Protein AF-A0A1J8P4E6-F1 (afdb_monomer_lite)

Organism: NCBI:txid2360

pLDDT: mean 88.8, std 14.01, range [29.48, 97.31]

Radius of gyration: 14.77 Å; chains: 1; bounding box: 34×34×37 Å

Secondary structure (DSSP, 8-state):
---EE-S--SSSSTTHHHHHHHHHHTT-EE---HHHHHHHHHHHHHTSSS---PPP-HHHHHHHHH--HHHHHHHHH--SEEEETTEEEESS---TT--GGG--TT----

Sequence (110 aa):
DIEVCVGDVITRGKDSIKTLRYLQSNNIKSVLGNHEDKIVRYLQHQESVKENPIVLDEDEQDIVVNLNAEDVSYLKNMPLFMRFEKITILHGGLQNRQNLNKISKKSRAQ

Structure (mmCIF, N/CA/C/O backbone):
data_AF-A0A1J8P4E6-F1
#
_entry.id   AF-A0A1J8P4E6-F1
#
loop_
_atom_site.group_PDB
_atom_site.id
_atom_site.type_symbol
_atom_site.label_atom_id
_atom_site.label_alt_id
_atom_site.label_comp_id
_atom_site.label_asym_id
_atom_site.label_entity_id
_atom_site.label_seq_id
_atom_site.pdbx_PDB_ins_code
_atom_site.Cartn_x
_atom_site.Cartn_y
_atom_site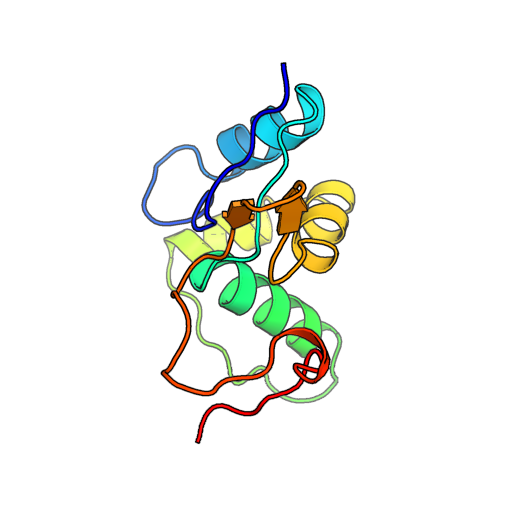.Cartn_z
_atom_site.occupancy
_atom_site.B_iso_or_equiv
_atom_site.auth_seq_id
_atom_site.auth_comp_id
_atom_site.aut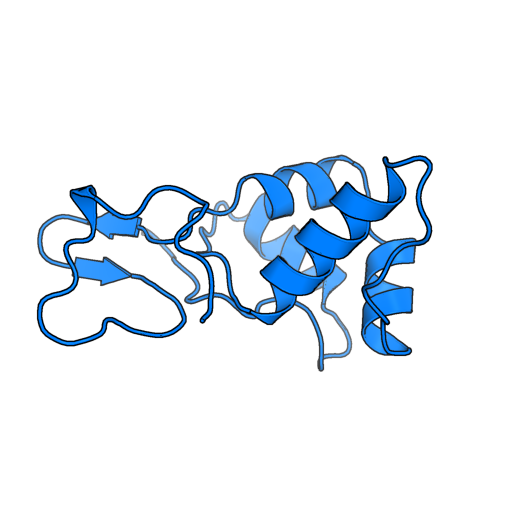h_asym_id
_atom_site.auth_atom_id
_atom_site.pdbx_PDB_model_num
ATOM 1 N N . ASP A 1 1 ? -6.243 10.672 18.355 1.00 88.50 1 ASP A N 1
ATOM 2 C CA . ASP A 1 1 ? -6.985 9.567 17.716 1.00 88.50 1 ASP A CA 1
ATOM 3 C C . ASP A 1 1 ? -6.042 8.596 17.024 1.00 88.50 1 ASP A C 1
ATOM 5 O O . ASP A 1 1 ? -4.840 8.844 17.003 1.00 88.50 1 ASP A O 1
ATOM 9 N N . ILE A 1 2 ? -6.555 7.460 16.544 1.00 91.81 2 ILE A N 1
ATOM 10 C CA . ILE A 1 2 ? -5.805 6.515 15.706 1.00 91.81 2 ILE A CA 1
ATOM 11 C C . ILE A 1 2 ? -6.468 6.516 14.336 1.00 91.81 2 ILE A C 1
ATOM 13 O O . ILE A 1 2 ? -7.638 6.158 14.221 1.00 91.81 2 ILE A O 1
ATOM 17 N N . GLU A 1 3 ? -5.705 6.872 13.311 1.00 96.19 3 GLU A N 1
ATOM 18 C CA . GLU A 1 3 ? -6.165 6.884 11.927 1.00 96.19 3 GLU A CA 1
ATOM 19 C C . GLU A 1 3 ? -5.501 5.753 11.146 1.00 96.19 3 GLU A C 1
ATOM 21 O O . GLU A 1 3 ? -4.289 5.522 11.252 1.00 96.19 3 GLU A O 1
ATOM 26 N N . VAL A 1 4 ? -6.318 5.011 10.394 1.00 96.06 4 VAL A N 1
ATOM 27 C CA . VAL A 1 4 ? -5.862 3.860 9.616 1.00 96.06 4 VAL A CA 1
ATOM 28 C C . VAL A 1 4 ? -6.534 3.843 8.245 1.00 96.06 4 VAL A C 1
ATOM 30 O O . VAL A 1 4 ? -7.757 3.750 8.153 1.00 96.06 4 VAL A O 1
ATOM 33 N N . CYS A 1 5 ? -5.731 3.877 7.185 1.00 96.75 5 CYS A N 1
ATOM 34 C CA . CYS A 1 5 ? -6.151 3.655 5.808 1.00 96.75 5 CYS A CA 1
ATOM 35 C C . CYS A 1 5 ? -6.248 2.154 5.493 1.00 96.75 5 CYS A C 1
ATOM 37 O O . CYS A 1 5 ? -5.492 1.328 6.014 1.00 96.75 5 CYS A O 1
ATOM 39 N N . VAL A 1 6 ? -7.173 1.802 4.600 1.00 96.19 6 VAL A N 1
ATOM 40 C CA . VAL A 1 6 ? -7.465 0.417 4.188 1.00 96.19 6 VAL A CA 1
ATOM 41 C C . VAL A 1 6 ? -6.620 -0.061 2.990 1.00 96.19 6 VAL A C 1
ATOM 43 O O . VAL A 1 6 ? -6.957 -1.069 2.374 1.00 96.19 6 VAL A O 1
ATOM 46 N N . GLY A 1 7 ? -5.513 0.622 2.681 1.00 95.12 7 GLY A N 1
ATOM 47 C CA . GLY A 1 7 ? -4.687 0.391 1.485 1.00 95.12 7 GLY A CA 1
ATOM 48 C C . GLY A 1 7 ? -5.121 1.235 0.285 1.00 95.12 7 GLY A C 1
ATOM 49 O O . GLY A 1 7 ? -6.072 2.009 0.400 1.00 95.12 7 GLY A O 1
ATOM 50 N N . ASP A 1 8 ? -4.412 1.087 -0.834 1.00 95.75 8 ASP A N 1
ATOM 51 C CA . ASP A 1 8 ? -4.606 1.833 -2.087 1.00 95.75 8 ASP A CA 1
ATOM 52 C C . ASP A 1 8 ? -4.565 3.357 -1.896 1.00 95.75 8 ASP A C 1
ATOM 54 O O . ASP A 1 8 ? -5.456 4.109 -2.293 1.00 95.75 8 ASP A O 1
ATOM 58 N N . VAL A 1 9 ? -3.505 3.812 -1.235 1.00 94.75 9 VAL A N 1
ATOM 59 C CA . VAL A 1 9 ? -3.208 5.225 -0.969 1.00 94.75 9 VAL A CA 1
ATOM 60 C C . VAL A 1 9 ? -2.346 5.856 -2.066 1.00 94.75 9 VAL A C 1
ATOM 62 O O . VAL A 1 9 ? -2.221 7.081 -2.117 1.00 94.75 9 VAL A O 1
ATOM 65 N N . ILE A 1 10 ? -1.758 5.034 -2.939 1.00 93.69 10 ILE A N 1
ATOM 66 C CA . ILE A 1 10 ? -1.038 5.457 -4.147 1.00 93.69 10 ILE A CA 1
ATOM 67 C C . ILE A 1 10 ? -1.686 4.874 -5.406 1.00 93.69 10 ILE A C 1
ATOM 69 O O . ILE A 1 10 ? -2.420 3.891 -5.335 1.00 93.69 10 ILE A O 1
ATOM 73 N N . THR A 1 11 ? -1.330 5.448 -6.559 1.00 89.31 11 THR A N 1
ATOM 74 C CA . THR A 1 11 ? -1.855 5.189 -7.915 1.00 89.31 11 THR A CA 1
ATOM 75 C C . THR A 1 11 ? -3.225 5.810 -8.209 1.00 89.31 11 THR A C 1
ATOM 77 O O . THR A 1 11 ? -3.995 6.134 -7.305 1.00 89.31 11 THR A O 1
ATOM 80 N N . ARG A 1 12 ? -3.531 6.002 -9.502 1.00 82.44 12 ARG A N 1
ATOM 81 C CA . ARG A 1 12 ? -4.800 6.513 -10.076 1.00 82.44 12 ARG A CA 1
ATOM 82 C C . ARG A 1 12 ? -5.173 7.958 -9.723 1.00 82.44 12 ARG A C 1
ATOM 84 O O . ARG A 1 12 ? -6.185 8.464 -10.213 1.00 82.44 12 ARG A O 1
ATOM 91 N N . GLY A 1 13 ? -4.380 8.631 -8.896 1.00 82.88 13 GLY A N 1
ATOM 92 C CA . GLY A 1 13 ? -4.593 10.004 -8.449 1.00 82.88 13 GLY A CA 1
ATOM 93 C C . GLY A 1 13 ? -3.369 10.884 -8.693 1.00 82.88 13 GLY A C 1
ATOM 94 O O . GLY A 1 13 ? -2.234 10.428 -8.628 1.00 82.88 13 GLY A O 1
ATOM 95 N N . LYS A 1 14 ? -3.605 12.183 -8.910 1.00 86.69 14 LYS A N 1
ATOM 96 C CA . LYS A 1 14 ? -2.568 13.168 -9.280 1.00 86.69 14 LYS A CA 1
ATOM 97 C C . LYS A 1 14 ? -1.462 13.374 -8.239 1.00 86.69 14 LYS A C 1
ATOM 99 O O . LYS A 1 14 ? -0.411 13.901 -8.574 1.00 86.69 14 LYS A O 1
ATOM 104 N N . ASP A 1 15 ? -1.711 13.026 -6.979 1.00 93.81 15 ASP A N 1
ATOM 105 C CA . ASP A 1 15 ? -0.868 13.416 -5.846 1.00 93.81 15 ASP A CA 1
ATOM 106 C C . ASP A 1 15 ? -0.439 12.213 -4.985 1.00 93.81 15 ASP A C 1
ATOM 108 O O . ASP A 1 15 ? -0.218 12.357 -3.785 1.00 93.81 15 ASP A O 1
ATOM 112 N N . SER A 1 16 ? -0.276 11.028 -5.589 1.00 95.12 16 SER A N 1
ATOM 113 C CA . SER A 1 16 ? 0.090 9.774 -4.900 1.00 95.12 16 SER A CA 1
ATOM 114 C C . SER A 1 16 ? 1.267 9.925 -3.922 1.00 95.12 16 SER A C 1
ATOM 116 O O . SER A 1 16 ? 1.174 9.533 -2.759 1.00 95.12 16 SER A O 1
ATOM 118 N N . ILE A 1 17 ? 2.360 10.566 -4.350 1.00 96.19 17 ILE A N 1
ATOM 119 C CA . ILE A 1 17 ? 3.545 10.788 -3.501 1.00 96.19 17 ILE A CA 1
ATOM 120 C C . ILE A 1 17 ? 3.243 11.738 -2.336 1.00 96.19 17 ILE A C 1
ATOM 122 O O . ILE A 1 17 ? 3.711 11.525 -1.217 1.00 96.19 17 ILE A O 1
ATOM 126 N N . LYS A 1 18 ? 2.444 12.786 -2.569 1.00 96.50 18 LYS A N 1
ATOM 127 C CA . LYS A 1 18 ? 2.060 13.718 -1.500 1.00 96.50 18 LYS A CA 1
ATOM 128 C C . LYS A 1 18 ? 1.154 13.031 -0.485 1.00 96.50 18 LYS A C 1
ATOM 130 O O . LYS A 1 18 ? 1.359 13.230 0.707 1.00 96.50 18 LYS A O 1
ATOM 135 N N . THR A 1 19 ? 0.216 12.197 -0.935 1.00 96.69 19 THR A N 1
ATOM 136 C CA . THR A 1 19 ? -0.637 11.376 -0.066 1.00 96.69 19 THR A CA 1
ATOM 137 C C . THR A 1 19 ? 0.205 10.445 0.800 1.00 96.69 19 THR A C 1
ATOM 139 O O . THR A 1 19 ? 0.066 10.455 2.021 1.00 96.69 19 THR A O 1
ATOM 142 N N . LEU A 1 20 ? 1.146 9.708 0.202 1.00 96.88 20 LEU A N 1
ATOM 143 C CA . LEU A 1 20 ? 2.039 8.808 0.934 1.00 96.88 20 LEU A CA 1
ATOM 144 C C . LEU A 1 20 ? 2.820 9.539 2.037 1.00 96.88 20 LEU A C 1
ATOM 146 O O . LEU A 1 20 ? 2.847 9.101 3.188 1.00 96.88 20 LEU A O 1
ATOM 150 N N . ARG A 1 21 ? 3.409 10.691 1.707 1.00 97.25 21 ARG A N 1
ATOM 151 C CA . ARG A 1 21 ? 4.177 11.502 2.663 1.00 97.25 21 ARG A CA 1
ATOM 152 C C . ARG A 1 21 ? 3.297 12.169 3.714 1.00 97.25 21 ARG A C 1
ATOM 154 O O . ARG A 1 21 ? 3.730 12.336 4.849 1.00 97.25 21 ARG A O 1
ATOM 161 N N . TYR A 1 22 ? 2.060 12.519 3.367 1.00 97.31 22 TYR A N 1
ATOM 162 C CA . TYR A 1 22 ? 1.077 13.014 4.326 1.00 97.31 22 TYR A CA 1
ATOM 163 C C . TYR A 1 22 ? 0.750 11.951 5.380 1.00 97.31 22 TYR A C 1
ATOM 165 O O . TYR A 1 22 ? 0.705 12.265 6.569 1.00 97.31 22 TYR A O 1
ATOM 173 N N . LEU A 1 23 ? 0.587 10.689 4.970 1.00 96.31 23 LEU A N 1
ATOM 174 C CA . LEU A 1 23 ? 0.386 9.583 5.907 1.00 96.31 23 LEU A CA 1
ATOM 175 C C . LEU A 1 23 ? 1.578 9.434 6.862 1.00 96.31 23 LEU A C 1
ATOM 177 O O . LEU A 1 23 ? 1.391 9.335 8.075 1.00 96.31 23 LEU A O 1
ATOM 181 N N . GLN A 1 24 ? 2.799 9.464 6.321 1.00 94.62 24 GLN A N 1
ATOM 182 C CA . GLN A 1 24 ? 4.031 9.371 7.108 1.00 94.62 24 GLN A CA 1
ATOM 183 C C . GLN A 1 24 ? 4.150 10.511 8.131 1.00 94.62 24 GLN A C 1
ATOM 185 O O . GLN A 1 24 ? 4.383 10.252 9.312 1.00 94.62 24 GLN A O 1
ATOM 190 N N . SER A 1 25 ? 3.963 11.766 7.703 1.00 96.81 25 SER A N 1
ATOM 191 C CA . SER A 1 25 ? 4.166 12.943 8.558 1.00 96.81 25 SER A CA 1
ATOM 192 C C . SER A 1 25 ? 3.106 13.097 9.650 1.00 96.81 25 SER A C 1
ATOM 194 O O . SER A 1 25 ? 3.404 13.641 10.712 1.00 96.81 25 SER A O 1
ATOM 196 N N . ASN A 1 26 ? 1.895 12.583 9.422 1.00 96.62 26 ASN A N 1
ATOM 197 C CA . ASN A 1 26 ? 0.793 12.633 10.384 1.00 96.62 26 ASN A CA 1
ATOM 198 C C . ASN A 1 26 ? 0.643 11.343 11.207 1.00 96.62 26 ASN A C 1
ATOM 200 O O . ASN A 1 26 ? -0.315 11.212 11.965 1.00 96.62 26 ASN A O 1
ATOM 204 N N . ASN A 1 27 ? 1.579 10.389 11.092 1.00 93.88 27 ASN A N 1
ATOM 205 C CA . ASN A 1 27 ? 1.520 9.097 11.790 1.00 93.88 27 ASN A CA 1
ATOM 206 C C . ASN A 1 27 ? 0.210 8.320 11.515 1.00 93.88 27 ASN A C 1
ATOM 208 O O . ASN A 1 27 ? -0.305 7.597 12.375 1.00 93.88 27 ASN A O 1
ATOM 212 N N . ILE A 1 28 ? -0.326 8.468 10.300 1.00 96.44 28 ILE A N 1
ATOM 213 C CA . ILE A 1 28 ? -1.489 7.723 9.819 1.00 96.44 28 ILE A CA 1
ATOM 214 C C . ILE A 1 28 ? -0.992 6.368 9.326 1.00 96.44 28 ILE A C 1
ATOM 216 O O . ILE A 1 28 ? -0.038 6.259 8.548 1.00 96.44 28 ILE A O 1
ATOM 220 N N . LYS A 1 29 ? -1.624 5.301 9.809 1.00 94.75 29 LYS A N 1
ATOM 221 C CA . LYS A 1 29 ? -1.228 3.932 9.475 1.00 94.75 29 LYS A CA 1
ATOM 222 C C . LYS A 1 29 ? -1.945 3.491 8.203 1.00 94.75 29 LYS A C 1
ATOM 224 O O . LYS A 1 29 ? -3.066 3.910 7.959 1.00 94.75 29 LYS A O 1
ATOM 229 N N . SER A 1 30 ? -1.357 2.590 7.425 1.00 96.50 30 SER A N 1
ATOM 230 C CA . SER A 1 30 ? -2.059 1.942 6.310 1.00 96.50 30 SER A CA 1
ATOM 231 C C . SER A 1 30 ? -1.749 0.458 6.264 1.00 96.50 30 SER A C 1
ATOM 233 O O . SER A 1 30 ? -0.627 0.049 6.567 1.00 96.50 30 SER A O 1
ATOM 235 N N . VAL A 1 31 ? -2.742 -0.348 5.898 1.00 95.94 31 VAL A N 1
ATOM 236 C CA . VAL A 1 31 ? -2.502 -1.731 5.469 1.00 95.94 31 VAL A CA 1
ATOM 237 C C . VAL A 1 31 ? -2.054 -1.752 4.009 1.00 95.94 31 VAL A C 1
ATOM 239 O O . VAL A 1 31 ? -2.316 -0.806 3.268 1.00 95.94 31 VAL A O 1
ATOM 242 N N . LEU A 1 32 ? -1.359 -2.814 3.613 1.00 95.38 32 LEU A N 1
ATOM 243 C CA . LEU A 1 32 ? -0.885 -3.000 2.245 1.00 95.38 32 LEU A CA 1
ATOM 244 C C . LEU A 1 32 ? -2.074 -3.290 1.311 1.00 95.38 32 LEU A C 1
ATOM 246 O O . LEU A 1 32 ? -2.743 -4.316 1.477 1.00 95.38 32 LEU A O 1
ATOM 250 N N . GLY A 1 33 ? -2.330 -2.394 0.355 1.00 95.62 33 GLY A N 1
ATOM 251 C CA . GLY A 1 33 ? -3.278 -2.599 -0.738 1.00 95.62 33 GLY A CA 1
ATOM 252 C C . GLY A 1 33 ? -2.665 -3.356 -1.913 1.00 95.62 33 GLY A C 1
ATOM 253 O O . GLY A 1 33 ? -1.474 -3.686 -1.916 1.00 95.62 33 GLY A O 1
ATOM 254 N N . ASN A 1 34 ? -3.478 -3.673 -2.921 1.00 95.06 34 ASN A N 1
ATOM 255 C CA . ASN A 1 34 ? -2.980 -4.368 -4.112 1.00 95.06 34 ASN A CA 1
ATOM 256 C C . ASN A 1 34 ? -2.108 -3.446 -4.977 1.00 95.06 34 ASN A C 1
ATOM 258 O O . ASN A 1 34 ? -1.159 -3.922 -5.606 1.00 95.06 34 ASN A O 1
ATOM 262 N N . HIS A 1 35 ? -2.398 -2.144 -4.984 1.00 95.62 35 HIS A N 1
ATOM 263 C CA . HIS A 1 35 ? -1.601 -1.162 -5.708 1.00 95.62 35 HIS A CA 1
ATOM 264 C C . HIS A 1 35 ? -0.215 -0.977 -5.069 1.00 95.62 35 HIS A C 1
ATOM 266 O O . HIS A 1 35 ? 0.799 -1.047 -5.770 1.00 95.62 35 HIS A O 1
ATOM 272 N N . GLU A 1 36 ? -0.131 -0.868 -3.737 1.00 95.62 36 GLU A N 1
ATOM 273 C CA . GLU A 1 36 ? 1.166 -0.835 -3.047 1.00 95.62 36 GLU A CA 1
ATOM 274 C C . GLU A 1 36 ? 1.940 -2.151 -3.199 1.00 95.62 36 GLU A C 1
ATOM 276 O O . GLU A 1 36 ? 3.149 -2.117 -3.436 1.00 95.62 36 GLU A O 1
ATOM 281 N N . ASP A 1 37 ? 1.273 -3.311 -3.102 1.00 95.56 37 ASP A N 1
ATOM 282 C CA . ASP A 1 37 ? 1.919 -4.624 -3.268 1.00 95.56 37 ASP A CA 1
ATOM 283 C C . ASP A 1 37 ? 2.600 -4.752 -4.637 1.00 95.56 37 ASP A C 1
ATOM 285 O O . ASP A 1 37 ? 3.740 -5.217 -4.721 1.00 95.56 37 ASP A O 1
ATOM 289 N N . LYS A 1 38 ? 1.950 -4.285 -5.712 1.00 95.81 38 LYS A N 1
ATOM 290 C CA . LYS A 1 38 ? 2.531 -4.299 -7.061 1.00 95.81 38 LYS A CA 1
ATOM 291 C C . LYS A 1 38 ? 3.827 -3.487 -7.127 1.00 95.81 38 LYS A C 1
ATOM 293 O O . LYS A 1 38 ? 4.827 -4.001 -7.634 1.00 95.81 38 LYS A O 1
ATOM 298 N N . ILE A 1 39 ? 3.838 -2.271 -6.576 1.00 96.00 39 ILE A N 1
ATOM 299 C CA . ILE A 1 39 ? 5.036 -1.415 -6.545 1.00 96.00 39 ILE A CA 1
ATOM 300 C C . ILE A 1 39 ? 6.128 -2.033 -5.667 1.00 96.00 39 ILE A C 1
ATOM 302 O O . ILE A 1 39 ? 7.281 -2.121 -6.087 1.00 96.00 39 ILE A O 1
ATOM 306 N N . VAL A 1 40 ? 5.783 -2.538 -4.480 1.00 95.06 40 VAL A N 1
ATOM 307 C CA . VAL A 1 40 ? 6.739 -3.210 -3.586 1.00 95.06 40 VAL A CA 1
ATOM 308 C C . VAL A 1 40 ? 7.392 -4.405 -4.278 1.00 95.06 40 VAL A C 1
ATOM 310 O O . VAL A 1 40 ? 8.614 -4.561 -4.214 1.00 95.06 40 VAL A O 1
ATOM 313 N N . ARG A 1 41 ? 6.607 -5.237 -4.967 1.00 94.69 41 ARG A N 1
ATOM 314 C CA . ARG A 1 41 ? 7.130 -6.381 -5.720 1.00 94.69 41 ARG A CA 1
ATOM 315 C C . ARG A 1 41 ? 7.996 -5.935 -6.895 1.00 94.69 41 ARG A C 1
ATOM 317 O O . ARG A 1 41 ? 9.037 -6.547 -7.121 1.00 94.69 41 ARG A O 1
ATOM 324 N N . TYR A 1 42 ? 7.610 -4.878 -7.612 1.00 95.69 42 TYR A N 1
ATOM 325 C CA . TYR A 1 42 ? 8.422 -4.313 -8.690 1.00 95.69 42 TYR A CA 1
ATOM 326 C C . TYR A 1 42 ? 9.800 -3.882 -8.174 1.00 95.69 42 TYR A C 1
ATOM 328 O O . TYR A 1 42 ? 10.812 -4.324 -8.712 1.00 95.69 42 TYR A O 1
ATOM 336 N N . LEU A 1 43 ? 9.844 -3.110 -7.084 1.00 93.69 43 LEU A N 1
ATOM 337 C CA . LEU A 1 43 ? 11.086 -2.646 -6.460 1.00 93.69 43 LEU A CA 1
ATOM 338 C C . LEU A 1 43 ? 11.962 -3.815 -5.978 1.00 93.69 43 LEU A C 1
ATOM 340 O O . LEU A 1 43 ? 13.172 -3.808 -6.172 1.00 93.69 43 LEU A O 1
ATOM 344 N N . GLN A 1 44 ? 11.362 -4.859 -5.395 1.00 91.81 44 GLN A N 1
ATOM 345 C CA . GLN A 1 44 ? 12.092 -6.070 -4.991 1.00 91.81 44 GLN A CA 1
ATOM 346 C C . GLN A 1 44 ? 12.691 -6.826 -6.185 1.00 91.81 44 GLN A C 1
ATOM 348 O O . GLN A 1 44 ? 13.777 -7.391 -6.078 1.00 91.81 44 GLN A O 1
ATOM 353 N N . HIS A 1 45 ? 11.992 -6.863 -7.320 1.00 92.12 45 HIS A N 1
ATOM 354 C CA . HIS A 1 45 ? 12.506 -7.492 -8.533 1.00 92.12 45 HIS A CA 1
ATOM 355 C C . HIS A 1 45 ? 13.597 -6.662 -9.211 1.00 92.12 45 HIS A C 1
ATOM 357 O O . HIS A 1 45 ? 14.510 -7.257 -9.775 1.00 92.12 45 HIS A O 1
ATOM 363 N N . GLN A 1 46 ? 13.559 -5.329 -9.112 1.00 88.81 46 GLN A N 1
ATOM 364 C CA . GLN A 1 46 ? 14.648 -4.466 -9.588 1.00 88.81 46 GLN A CA 1
ATOM 365 C C . GLN A 1 46 ? 15.972 -4.703 -8.848 1.00 88.81 46 GLN A C 1
ATOM 367 O O . GLN A 1 46 ? 17.036 -4.502 -9.423 1.00 88.81 46 GLN A O 1
ATOM 372 N N . GLU A 1 47 ? 15.925 -5.166 -7.597 1.00 86.50 47 GLU A N 1
ATOM 373 C CA . GLU A 1 47 ? 17.118 -5.569 -6.837 1.00 86.50 47 GLU A CA 1
ATOM 374 C C . GLU A 1 47 ? 17.698 -6.921 -7.315 1.00 86.50 47 GLU A C 1
ATOM 376 O O . GLU A 1 47 ? 18.775 -7.332 -6.880 1.00 86.50 47 GLU A O 1
ATOM 381 N N . SER A 1 48 ? 16.999 -7.641 -8.202 1.00 86.81 48 SER A N 1
ATOM 382 C CA . SER A 1 48 ? 17.431 -8.925 -8.759 1.00 86.81 48 SER A CA 1
ATOM 383 C C . SER A 1 48 ? 18.174 -8.764 -10.089 1.00 86.81 48 SER A C 1
ATOM 385 O O . SER A 1 48 ? 17.940 -7.836 -10.849 1.00 86.81 48 SER A O 1
ATOM 387 N N . VAL A 1 49 ? 19.029 -9.737 -10.422 1.00 78.12 49 VAL A N 1
ATOM 388 C CA . VAL A 1 49 ? 19.742 -9.806 -11.717 1.00 78.12 49 VAL A CA 1
ATOM 389 C C . VAL A 1 49 ? 18.813 -10.239 -12.865 1.00 78.12 49 VAL A C 1
ATOM 391 O O . VAL A 1 49 ? 19.149 -10.101 -14.037 1.00 78.12 49 VAL A O 1
ATOM 394 N N . LYS A 1 50 ? 17.651 -10.815 -12.541 1.00 84.00 50 LYS A N 1
ATOM 395 C CA . LYS A 1 50 ? 16.683 -11.293 -13.533 1.00 84.00 50 LYS A CA 1
ATOM 396 C C . LYS A 1 50 ? 15.808 -10.150 -14.034 1.00 84.00 50 LYS A C 1
ATOM 398 O O . LYS A 1 50 ? 15.510 -9.227 -13.285 1.00 84.00 50 LYS A O 1
ATOM 403 N N . GLU A 1 51 ? 15.342 -10.277 -15.272 1.00 85.31 51 GLU A N 1
ATOM 404 C CA . GLU A 1 51 ? 14.348 -9.369 -15.842 1.00 85.31 51 GLU A CA 1
ATOM 405 C C . GLU A 1 51 ? 13.112 -9.281 -14.936 1.00 85.31 51 GLU A C 1
ATOM 407 O O . GLU A 1 51 ? 12.631 -10.293 -14.413 1.00 85.31 51 GLU A O 1
ATOM 412 N N . ASN A 1 52 ? 12.629 -8.057 -14.720 1.00 90.56 52 ASN A N 1
ATOM 413 C CA . ASN A 1 52 ? 11.488 -7.804 -13.857 1.00 90.56 52 ASN A CA 1
ATOM 414 C C . ASN A 1 52 ? 10.195 -8.211 -14.585 1.00 90.56 52 ASN A C 1
ATOM 416 O O . ASN A 1 52 ? 9.851 -7.584 -15.584 1.00 90.56 52 ASN A O 1
ATOM 420 N N . PRO A 1 53 ? 9.451 -9.225 -14.102 1.00 91.50 53 PRO A N 1
ATOM 421 C CA . PRO A 1 53 ? 8.230 -9.672 -14.767 1.00 91.50 53 PRO A CA 1
ATOM 422 C C . PRO A 1 53 ? 7.046 -8.716 -14.550 1.00 91.50 53 PRO A C 1
ATOM 424 O O . PRO A 1 53 ? 5.967 -8.946 -15.094 1.00 91.50 53 PRO A O 1
ATOM 427 N N . ILE A 1 54 ? 7.198 -7.692 -13.703 1.00 92.31 54 ILE A N 1
ATOM 428 C CA . ILE A 1 54 ? 6.128 -6.761 -13.349 1.00 92.31 54 ILE A CA 1
ATOM 429 C C . ILE A 1 54 ? 6.184 -5.563 -14.287 1.00 92.31 54 ILE A C 1
ATOM 431 O O . ILE A 1 54 ? 7.148 -4.801 -14.291 1.00 92.31 54 ILE A O 1
ATOM 435 N N . VAL A 1 55 ? 5.109 -5.390 -15.051 1.00 93.12 55 VAL A N 1
ATOM 436 C CA . VAL A 1 55 ? 4.926 -4.252 -15.950 1.00 93.12 55 VAL A CA 1
ATOM 437 C C . VAL A 1 55 ? 4.182 -3.146 -15.212 1.00 93.12 55 VAL A C 1
ATOM 439 O O . VAL A 1 55 ? 3.116 -3.385 -14.631 1.00 93.12 55 VAL A O 1
ATOM 442 N N . LEU A 1 56 ? 4.762 -1.950 -15.244 1.00 93.56 56 LEU A N 1
ATOM 443 C CA . LEU A 1 56 ? 4.166 -0.739 -14.697 1.00 93.56 56 LEU A CA 1
ATOM 444 C C . LEU A 1 56 ? 3.510 0.082 -15.805 1.00 93.56 56 LEU A C 1
ATOM 446 O O . LEU A 1 56 ? 4.076 0.189 -16.897 1.00 93.56 56 LEU A O 1
ATOM 450 N N . ASP A 1 57 ? 2.352 0.664 -15.514 1.00 93.50 57 ASP A N 1
ATOM 451 C CA . A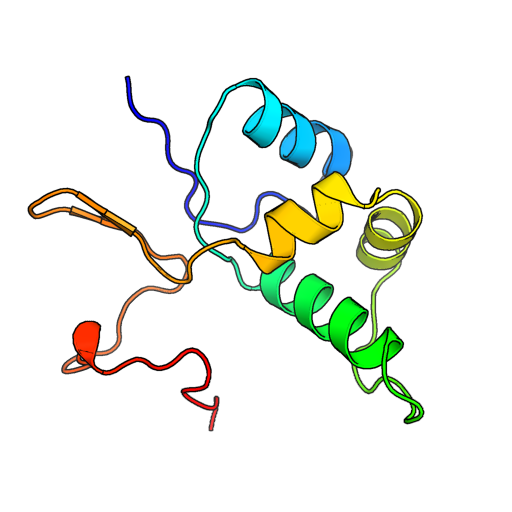SP A 1 57 ? 1.768 1.708 -16.358 1.00 93.50 57 ASP A CA 1
ATOM 452 C C . ASP A 1 57 ? 2.476 3.064 -16.160 1.00 93.50 57 ASP A C 1
ATOM 454 O O . ASP A 1 57 ? 3.429 3.177 -15.388 1.00 93.50 57 ASP A O 1
ATOM 458 N N . GLU A 1 58 ? 2.061 4.089 -16.906 1.00 93.06 58 GLU A N 1
ATOM 459 C CA . GLU A 1 58 ? 2.699 5.413 -16.875 1.00 93.06 58 GLU A CA 1
ATOM 460 C C . GLU A 1 58 ? 2.624 6.083 -15.490 1.00 93.06 58 GLU A C 1
ATOM 462 O O . GLU A 1 58 ? 3.594 6.706 -15.060 1.00 93.06 58 GLU A O 1
ATOM 467 N N . ASP A 1 59 ? 1.508 5.922 -14.772 1.00 92.88 59 ASP A N 1
ATOM 468 C CA . ASP A 1 59 ? 1.297 6.497 -13.436 1.00 92.88 59 ASP A CA 1
ATOM 469 C C . ASP A 1 59 ? 2.176 5.791 -12.396 1.00 92.88 59 ASP A C 1
ATOM 471 O O . ASP A 1 59 ? 2.876 6.421 -11.605 1.00 92.88 59 ASP A O 1
ATOM 475 N N . GLU A 1 60 ? 2.214 4.463 -12.439 1.00 95.06 60 GLU A N 1
ATOM 476 C CA . GLU A 1 60 ? 3.058 3.657 -11.564 1.00 95.06 60 GLU A CA 1
ATOM 477 C C . GLU A 1 60 ? 4.555 3.909 -11.806 1.00 95.06 60 GLU A C 1
ATOM 479 O O . GLU A 1 60 ? 5.338 3.917 -10.853 1.00 95.06 60 GLU A O 1
ATOM 484 N N . GLN A 1 61 ? 4.963 4.134 -13.060 1.00 94.75 61 GLN A N 1
ATOM 485 C CA . GLN A 1 61 ? 6.337 4.515 -13.398 1.00 94.75 61 GLN A CA 1
ATOM 486 C C . GLN A 1 61 ? 6.698 5.882 -12.813 1.00 94.75 61 GLN A C 1
ATOM 488 O O . GLN A 1 61 ? 7.754 6.004 -12.188 1.00 94.75 61 GLN A O 1
ATOM 493 N N . ASP A 1 62 ? 5.828 6.885 -12.968 1.00 94.69 62 ASP A N 1
ATOM 494 C CA . ASP A 1 62 ? 6.038 8.213 -12.383 1.00 94.69 62 ASP A CA 1
ATOM 495 C C . ASP A 1 62 ? 6.155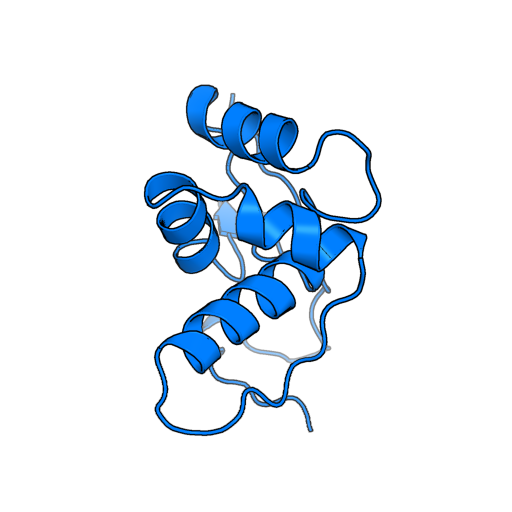 8.135 -10.856 1.00 94.69 62 ASP A C 1
ATOM 497 O O . ASP A 1 62 ? 7.080 8.699 -10.268 1.00 94.69 62 ASP A O 1
ATOM 501 N N . ILE A 1 63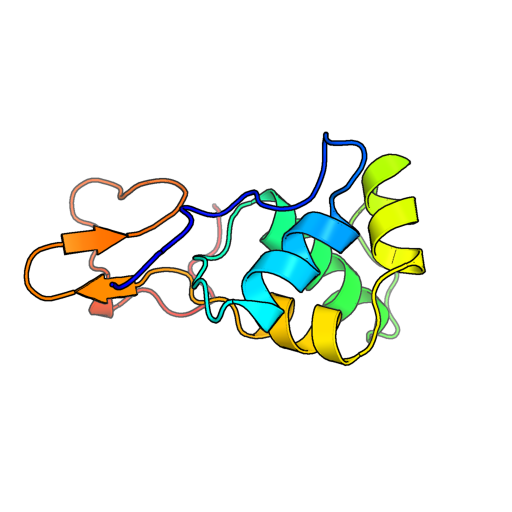 ? 5.291 7.351 -10.207 1.00 95.25 63 ILE A N 1
ATOM 502 C CA . ILE A 1 63 ? 5.373 7.106 -8.765 1.00 95.25 63 ILE A CA 1
ATOM 503 C C . ILE A 1 63 ? 6.740 6.525 -8.409 1.00 95.25 63 ILE A C 1
ATOM 505 O O . ILE A 1 63 ? 7.432 7.088 -7.564 1.00 95.25 63 ILE A O 1
ATOM 509 N N . VAL A 1 64 ? 7.164 5.439 -9.061 1.00 95.38 64 VAL A N 1
ATOM 510 C CA . VAL A 1 64 ? 8.435 4.769 -8.746 1.00 95.38 64 VAL A CA 1
ATOM 511 C C . VAL A 1 64 ? 9.638 5.697 -8.901 1.00 95.38 64 VAL A C 1
ATOM 513 O O . VAL A 1 64 ? 10.516 5.684 -8.039 1.00 95.38 64 VAL A O 1
ATOM 516 N N . VAL A 1 65 ? 9.676 6.521 -9.951 1.00 95.31 65 VAL A N 1
ATOM 517 C CA . VAL A 1 65 ? 10.768 7.482 -10.184 1.00 95.31 65 VAL A CA 1
ATOM 518 C C . VAL A 1 65 ? 10.822 8.564 -9.099 1.00 95.31 65 VAL A C 1
ATOM 520 O O . VAL A 1 65 ? 11.905 9.041 -8.762 1.00 95.31 65 VAL A O 1
ATOM 523 N N . ASN A 1 66 ? 9.675 8.934 -8.525 1.00 96.25 66 ASN A N 1
ATOM 524 C CA . ASN A 1 66 ? 9.565 9.993 -7.521 1.00 96.25 66 ASN A CA 1
ATOM 525 C C . ASN A 1 66 ? 9.625 9.500 -6.057 1.00 96.25 66 ASN A C 1
ATOM 527 O O . ASN A 1 66 ? 9.637 10.327 -5.132 1.00 96.25 66 ASN A O 1
ATOM 531 N N . LEU A 1 67 ? 9.667 8.182 -5.821 1.00 96.56 67 LEU A N 1
ATOM 532 C CA . LEU A 1 67 ? 9.844 7.601 -4.486 1.00 96.56 67 LEU A CA 1
ATOM 533 C C . LEU A 1 67 ? 11.274 7.823 -3.977 1.00 96.56 67 LEU A C 1
ATOM 535 O O . LEU A 1 67 ? 12.254 7.552 -4.668 1.00 96.56 67 LEU A O 1
ATOM 539 N N . ASN A 1 68 ? 11.400 8.256 -2.721 1.00 96.62 68 ASN A N 1
ATOM 540 C CA . ASN A 1 68 ? 12.686 8.292 -2.027 1.00 96.62 68 ASN A CA 1
ATOM 541 C C . ASN A 1 68 ? 12.893 7.032 -1.154 1.00 96.62 68 ASN A C 1
ATOM 543 O O . ASN A 1 68 ? 12.015 6.177 -1.033 1.00 96.62 68 ASN A O 1
ATOM 547 N N . ALA A 1 69 ? 14.061 6.905 -0.517 1.00 95.75 69 ALA A N 1
ATOM 548 C CA . ALA A 1 69 ? 14.383 5.738 0.310 1.00 95.75 69 ALA A CA 1
ATOM 549 C C . ALA A 1 69 ? 13.442 5.552 1.521 1.00 95.75 69 ALA A C 1
ATOM 551 O O . ALA A 1 69 ? 13.157 4.416 1.906 1.00 95.75 69 ALA A O 1
ATOM 552 N N . GLU A 1 70 ? 12.948 6.643 2.110 1.00 95.69 70 GLU A N 1
ATOM 553 C CA . GLU A 1 70 ? 11.991 6.605 3.222 1.00 95.69 70 GLU A CA 1
ATOM 554 C C . GLU A 1 70 ? 10.620 6.126 2.744 1.00 95.69 70 GLU A C 1
ATOM 556 O O . GLU A 1 70 ? 10.031 5.243 3.365 1.00 95.69 70 GLU A O 1
ATOM 561 N N . ASP A 1 71 ? 10.168 6.619 1.590 1.00 96.38 71 ASP A N 1
ATOM 562 C CA . ASP A 1 71 ? 8.929 6.202 0.942 1.00 96.38 71 ASP A CA 1
ATOM 563 C C . ASP A 1 71 ? 8.961 4.702 0.615 1.00 96.38 71 ASP A C 1
ATOM 565 O O . ASP A 1 71 ? 8.038 3.957 0.956 1.00 96.38 71 ASP A O 1
ATOM 569 N N . VAL A 1 72 ? 10.067 4.229 0.030 1.00 95.94 72 VAL A N 1
ATOM 570 C CA . VAL A 1 72 ? 10.282 2.805 -0.265 1.00 95.94 72 VAL A CA 1
ATOM 571 C C . VAL A 1 72 ? 10.285 1.972 1.017 1.00 95.94 72 VAL A C 1
ATOM 573 O O . VAL A 1 72 ? 9.666 0.906 1.064 1.00 95.94 72 VAL A O 1
ATOM 576 N N . SER A 1 73 ? 10.965 2.441 2.066 1.00 94.88 73 SER A N 1
ATOM 577 C CA . SER A 1 73 ? 10.990 1.764 3.365 1.00 94.88 73 SER A CA 1
ATOM 578 C C . SER A 1 73 ? 9.592 1.680 3.979 1.00 94.88 73 SER A C 1
ATOM 580 O O . SER A 1 73 ? 9.196 0.619 4.465 1.00 94.88 73 SER A O 1
ATOM 582 N N . TYR A 1 74 ? 8.811 2.759 3.914 1.00 94.62 74 TYR A N 1
ATOM 583 C CA . TYR A 1 74 ? 7.441 2.797 4.415 1.00 94.62 74 TYR A CA 1
ATOM 584 C C . TYR A 1 74 ? 6.547 1.792 3.674 1.00 94.62 74 TYR A C 1
ATOM 586 O O . TYR A 1 74 ? 5.908 0.961 4.320 1.00 94.62 74 TYR A O 1
ATOM 594 N N . LEU A 1 75 ? 6.578 1.781 2.335 1.00 95.19 75 LEU A N 1
ATOM 595 C CA . LEU A 1 75 ? 5.814 0.833 1.512 1.00 95.19 75 LEU A CA 1
ATOM 596 C C . LEU A 1 75 ? 6.187 -0.627 1.812 1.00 95.19 75 LEU A C 1
ATOM 598 O O . LEU A 1 75 ? 5.311 -1.456 2.057 1.00 95.19 75 LEU A O 1
ATOM 602 N N . LYS A 1 76 ? 7.488 -0.950 1.872 1.00 93.81 76 LYS A N 1
ATOM 603 C CA . LYS A 1 76 ? 7.973 -2.311 2.181 1.00 93.81 76 LYS A CA 1
ATOM 604 C C . LYS A 1 76 ? 7.574 -2.789 3.587 1.00 93.81 76 LYS A C 1
ATOM 606 O O . LYS A 1 76 ? 7.507 -4.000 3.824 1.00 93.81 76 LYS A O 1
ATOM 611 N N . ASN A 1 77 ? 7.327 -1.861 4.513 1.00 93.56 77 ASN A N 1
ATOM 612 C CA . ASN A 1 77 ? 6.966 -2.150 5.899 1.00 93.56 77 ASN A CA 1
ATOM 613 C C . ASN A 1 77 ? 5.456 -2.108 6.181 1.00 93.56 77 ASN A C 1
ATOM 615 O O . ASN A 1 77 ? 5.057 -2.430 7.303 1.00 93.56 77 ASN A O 1
ATOM 619 N N . MET A 1 78 ? 4.610 -1.781 5.196 1.00 93.69 78 MET A N 1
ATOM 620 C CA . MET A 1 78 ? 3.159 -1.841 5.373 1.00 93.69 78 MET A CA 1
ATOM 621 C C . MET A 1 78 ? 2.711 -3.261 5.764 1.00 93.69 78 MET A C 1
ATOM 623 O O . MET A 1 78 ? 3.081 -4.245 5.110 1.00 93.69 78 MET A O 1
ATOM 627 N N . PRO A 1 79 ? 1.920 -3.417 6.839 1.00 93.81 79 PRO A N 1
ATOM 628 C CA . PRO A 1 79 ? 1.415 -4.719 7.232 1.00 93.81 79 PRO A CA 1
ATOM 629 C C . PRO A 1 79 ? 0.245 -5.145 6.339 1.00 93.81 79 PRO A C 1
ATOM 631 O O . PRO A 1 79 ? -0.576 -4.333 5.929 1.00 93.81 79 PRO A O 1
ATOM 634 N N . LEU A 1 80 ? 0.112 -6.453 6.109 1.00 91.81 80 LEU A N 1
ATOM 635 C CA . LEU A 1 80 ? -1.035 -7.021 5.383 1.00 91.81 80 LEU A CA 1
ATOM 636 C C . LEU A 1 80 ? -2.369 -6.804 6.116 1.00 91.81 80 LEU A C 1
ATOM 638 O O . LEU A 1 80 ? -3.422 -6.723 5.491 1.00 91.81 80 LEU A O 1
ATOM 642 N N . PHE A 1 81 ? -2.330 -6.742 7.447 1.00 93.81 81 PHE A N 1
ATOM 643 C CA . PHE A 1 81 ? -3.488 -6.452 8.280 1.00 93.81 81 PHE A CA 1
ATOM 644 C C . PHE A 1 81 ? -3.056 -5.792 9.591 1.00 93.81 81 PHE A C 1
ATOM 646 O O . PHE A 1 81 ? -1.928 -5.970 10.054 1.00 93.81 81 PHE A O 1
ATOM 653 N N . MET A 1 82 ? -3.979 -5.076 10.225 1.00 92.94 82 MET A N 1
ATOM 654 C CA . MET A 1 82 ? -3.830 -4.561 11.587 1.00 92.94 82 MET A CA 1
ATOM 655 C C . MET A 1 82 ? -4.999 -5.025 12.446 1.00 92.94 82 MET A C 1
ATOM 657 O O . MET A 1 82 ? -6.117 -5.186 11.956 1.00 92.94 82 MET A O 1
ATOM 661 N N . ARG A 1 83 ? -4.753 -5.234 13.740 1.00 92.31 83 ARG A N 1
ATOM 662 C CA . ARG A 1 83 ? -5.791 -5.632 14.692 1.00 92.31 83 ARG A CA 1
ATOM 663 C C . ARG A 1 83 ? -5.785 -4.713 15.902 1.00 92.31 83 ARG A C 1
ATOM 665 O O . ARG A 1 83 ? -4.766 -4.585 16.575 1.00 92.31 83 ARG A O 1
ATOM 672 N N . PHE A 1 84 ? -6.947 -4.144 16.187 1.00 92.19 84 PHE A N 1
ATOM 673 C CA . PHE A 1 84 ? -7.227 -3.309 17.346 1.00 92.19 84 PHE A CA 1
ATOM 674 C C . PHE A 1 84 ? -8.379 -3.954 18.110 1.00 92.19 84 PHE A C 1
ATOM 676 O O . PHE A 1 84 ? -9.537 -3.839 17.716 1.00 92.19 84 PHE A O 1
ATOM 683 N N . GLU A 1 85 ? -8.053 -4.702 19.165 1.00 90.94 85 GLU A N 1
ATOM 684 C CA . GLU A 1 85 ? -9.023 -5.505 19.919 1.00 90.94 85 GLU A CA 1
ATOM 685 C C . GLU A 1 85 ? -9.877 -6.409 19.004 1.00 90.94 85 GLU A C 1
ATOM 687 O O . GLU A 1 85 ? -9.373 -7.387 18.447 1.00 90.94 85 GLU A O 1
ATOM 692 N N . LYS A 1 86 ? -11.167 -6.081 18.848 1.00 92.38 86 LYS A N 1
ATOM 693 C CA . LYS A 1 86 ? -12.151 -6.810 18.037 1.00 92.38 86 LYS A CA 1
ATOM 694 C C . LYS A 1 86 ? -12.225 -6.320 16.586 1.00 92.38 86 LYS A C 1
ATOM 696 O O . LYS A 1 86 ? -12.917 -6.937 15.781 1.00 92.38 86 LYS A O 1
ATOM 701 N N . ILE A 1 87 ? -11.530 -5.237 16.244 1.00 93.62 87 ILE A N 1
ATOM 702 C CA . ILE A 1 87 ? -11.501 -4.653 14.902 1.00 93.62 87 ILE A CA 1
ATOM 703 C C . ILE A 1 87 ? -10.277 -5.191 14.163 1.00 93.62 87 ILE A C 1
ATOM 705 O O . ILE A 1 87 ? -9.148 -5.081 14.640 1.00 93.62 87 ILE A O 1
ATOM 709 N N . THR A 1 88 ? -10.499 -5.773 12.987 1.00 92.69 88 THR A N 1
ATOM 710 C CA . THR A 1 88 ? -9.426 -6.183 12.073 1.00 92.69 88 THR A CA 1
ATOM 711 C C . THR A 1 88 ? -9.549 -5.385 10.790 1.00 92.69 88 THR A C 1
ATOM 713 O O . THR A 1 88 ? -10.620 -5.340 10.191 1.00 92.69 88 THR A O 1
ATOM 716 N N . ILE A 1 89 ? -8.446 -4.770 10.383 1.00 94.06 89 ILE A N 1
ATOM 717 C CA . ILE A 1 89 ? -8.345 -3.946 9.185 1.00 94.06 89 ILE A CA 1
ATOM 718 C C . ILE A 1 89 ? -7.463 -4.690 8.196 1.00 94.06 89 ILE A C 1
ATOM 720 O O . ILE A 1 89 ? -6.362 -5.115 8.545 1.00 94.06 89 ILE A O 1
ATOM 724 N N . LEU A 1 90 ? -7.957 -4.847 6.976 1.00 93.94 90 LEU A N 1
ATOM 725 C CA . LEU A 1 90 ? -7.225 -5.388 5.843 1.00 93.94 90 LEU A CA 1
ATOM 726 C C . LEU A 1 90 ? -7.864 -4.887 4.546 1.00 93.94 90 LEU A C 1
ATOM 728 O O . LEU A 1 90 ? -9.029 -4.497 4.549 1.00 93.94 90 LEU A O 1
ATOM 732 N N . HIS A 1 91 ? -7.110 -4.930 3.455 1.00 94.94 91 HIS A N 1
ATOM 733 C CA . HIS A 1 91 ? -7.527 -4.345 2.187 1.00 94.94 91 HIS A CA 1
ATOM 734 C C . HIS A 1 91 ? -8.611 -5.167 1.459 1.00 94.94 91 HIS A C 1
ATOM 736 O O . HIS A 1 91 ? -9.720 -4.694 1.233 1.00 94.94 91 HIS A O 1
ATOM 742 N N . GLY A 1 92 ? -8.316 -6.432 1.135 1.00 91.00 92 GLY A N 1
ATOM 743 C CA . GLY A 1 92 ? -9.158 -7.265 0.258 1.00 91.00 92 GLY A CA 1
ATOM 744 C C . GLY A 1 92 ? -10.199 -8.158 0.946 1.00 91.00 92 GLY A C 1
ATOM 745 O O . GLY A 1 92 ? -10.804 -9.004 0.291 1.00 91.00 92 GLY A O 1
ATOM 746 N N . GLY A 1 93 ? -10.400 -8.028 2.259 1.00 88.75 93 GLY A N 1
ATOM 747 C CA . GLY A 1 93 ? -11.283 -8.922 3.018 1.00 88.75 93 GLY A CA 1
ATOM 748 C C . GLY A 1 93 ? -10.728 -10.344 3.224 1.00 88.75 93 GLY A C 1
ATOM 749 O O . GLY A 1 93 ? -9.597 -10.667 2.860 1.00 88.75 93 GLY A O 1
ATOM 750 N N . LEU A 1 94 ? -11.502 -11.183 3.920 1.00 87.00 94 LEU A N 1
ATOM 751 C CA . LEU A 1 94 ? -11.105 -12.546 4.286 1.00 87.00 94 LEU A CA 1
ATOM 752 C C . LEU A 1 94 ? -12.018 -13.566 3.640 1.00 87.00 94 LEU A C 1
ATOM 754 O O . LEU A 1 94 ? -13.240 -13.420 3.652 1.00 87.00 94 LEU A O 1
ATOM 758 N N . GLN A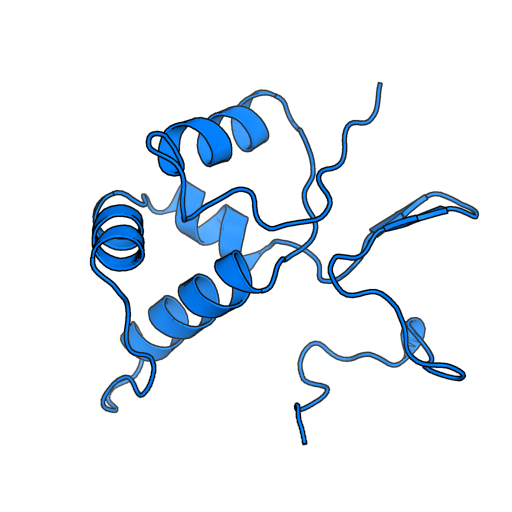 1 95 ? -11.421 -14.648 3.153 1.00 86.75 95 GLN A N 1
ATOM 759 C CA . GLN A 1 95 ? -12.198 -15.806 2.750 1.00 86.75 95 GLN A CA 1
ATOM 760 C C . GLN A 1 95 ? -12.734 -16.540 3.981 1.00 86.75 95 GLN A C 1
ATOM 762 O O . GLN A 1 95 ? -12.110 -16.585 5.049 1.00 86.75 95 GLN A O 1
ATOM 767 N N . ASN A 1 96 ? -13.896 -17.172 3.815 1.00 82.19 96 ASN A N 1
ATOM 768 C CA . ASN A 1 96 ? -14.481 -18.009 4.853 1.00 82.19 96 ASN A CA 1
ATOM 769 C C . ASN A 1 96 ? -13.468 -19.071 5.310 1.00 82.19 96 ASN A C 1
ATOM 771 O O . ASN A 1 96 ? -12.879 -19.771 4.490 1.00 82.19 96 ASN A O 1
ATOM 775 N N . ARG A 1 97 ? -13.312 -19.224 6.634 1.00 82.12 97 ARG A N 1
ATOM 776 C CA . ARG A 1 97 ? -12.413 -20.199 7.294 1.00 82.12 97 ARG A CA 1
ATOM 777 C C . ARG A 1 97 ? -10.908 -19.910 7.165 1.00 82.12 97 ARG A C 1
ATOM 779 O O . ARG A 1 97 ? -10.102 -20.735 7.597 1.00 82.12 97 ARG A O 1
ATOM 786 N N . GLN A 1 98 ? -10.508 -18.754 6.638 1.00 82.06 98 GLN A N 1
ATOM 787 C CA . GLN A 1 98 ? -9.102 -18.358 6.597 1.00 82.06 98 GLN A CA 1
ATOM 788 C C . GLN A 1 98 ? -8.600 -17.985 8.002 1.00 82.06 98 GLN A C 1
ATOM 790 O O . GLN A 1 98 ? -9.212 -17.188 8.712 1.00 82.06 98 GLN A O 1
ATOM 795 N N . ASN A 1 99 ? -7.475 -18.567 8.424 1.00 80.25 99 ASN A N 1
ATOM 796 C CA . ASN A 1 99 ? -6.876 -18.275 9.726 1.00 80.25 99 ASN A CA 1
ATOM 797 C C . ASN A 1 99 ? -5.784 -17.210 9.582 1.00 80.25 99 ASN A C 1
ATOM 799 O O . ASN A 1 99 ? -4.668 -17.529 9.176 1.00 80.25 99 ASN A O 1
ATOM 803 N N . LEU A 1 100 ? -6.099 -15.972 9.973 1.00 76.12 100 LEU A N 1
ATOM 804 C CA . LEU A 1 100 ? -5.184 -14.822 9.949 1.00 76.12 100 LEU A CA 1
ATOM 805 C C . LEU A 1 100 ? -3.839 -15.088 10.635 1.00 76.12 100 LEU A C 1
ATOM 807 O O . LEU A 1 100 ? -2.798 -14.695 10.121 1.00 76.12 100 LEU A O 1
ATOM 811 N N . ASN A 1 101 ? -3.839 -15.811 11.758 1.00 75.56 101 ASN A N 1
ATOM 812 C CA . ASN A 1 101 ? -2.617 -16.090 12.518 1.00 75.56 101 ASN A CA 1
ATOM 813 C C . ASN A 1 101 ? -1.686 -17.080 11.797 1.00 75.56 101 ASN A C 1
ATOM 815 O O . ASN A 1 101 ? -0.545 -17.263 12.210 1.00 75.56 101 ASN A O 1
ATOM 819 N N . LYS A 1 102 ? -2.175 -17.747 10.743 1.00 73.12 102 LYS A N 1
ATOM 820 C CA . LYS A 1 102 ? -1.403 -18.668 9.898 1.00 73.12 102 LYS A CA 1
ATOM 821 C C . LYS A 1 102 ? -1.063 -18.076 8.527 1.00 73.12 102 LYS A C 1
ATOM 823 O O . LYS A 1 102 ? -0.410 -18.753 7.733 1.00 73.12 102 LYS A O 1
ATOM 828 N N . ILE A 1 103 ? -1.477 -16.841 8.232 1.00 66.50 103 ILE A N 1
ATOM 829 C CA . ILE A 1 103 ? -1.102 -16.159 6.990 1.00 66.50 103 ILE A CA 1
ATOM 830 C C . ILE A 1 103 ? 0.355 -15.708 7.131 1.00 66.50 103 ILE A C 1
ATOM 832 O O . ILE A 1 103 ? 0.658 -14.675 7.721 1.00 66.50 103 ILE A O 1
ATOM 836 N N . SER A 1 104 ? 1.286 -16.507 6.606 1.00 54.50 104 SER A N 1
ATOM 837 C CA . SER A 1 104 ? 2.637 -16.007 6.331 1.00 54.50 104 SER A CA 1
ATOM 838 C C . SER A 1 104 ? 2.570 -14.997 5.178 1.00 54.50 104 SER A C 1
ATOM 840 O O . SER A 1 104 ? 1.688 -15.114 4.326 1.00 54.50 104 SER A O 1
ATOM 842 N N . LYS A 1 105 ? 3.536 -14.068 5.088 1.00 52.94 105 LYS A N 1
ATOM 843 C CA . LYS A 1 105 ? 3.743 -13.103 3.975 1.00 52.94 105 LYS A CA 1
ATOM 844 C C . LYS A 1 105 ? 3.789 -13.732 2.553 1.00 52.94 105 LYS A C 1
ATOM 846 O O . LYS A 1 105 ? 4.080 -13.044 1.586 1.00 52.94 105 LYS A O 1
ATOM 851 N N . LYS A 1 106 ? 3.551 -15.042 2.411 1.00 44.19 106 LYS A N 1
ATOM 852 C CA . LYS A 1 106 ? 3.643 -15.857 1.194 1.00 44.19 106 LYS A CA 1
ATOM 853 C C . LYS A 1 106 ? 2.462 -16.827 1.018 1.00 44.19 106 LYS A C 1
ATOM 855 O O . LYS A 1 106 ? 2.656 -17.923 0.488 1.00 44.19 106 LYS A O 1
ATOM 860 N N . SER A 1 107 ? 1.234 -16.489 1.420 1.00 39.09 107 SER A N 1
ATOM 861 C CA . SER A 1 107 ? 0.078 -17.255 0.923 1.00 39.09 107 SER A CA 1
ATOM 862 C C . SER A 1 107 ? -0.141 -16.916 -0.553 1.00 39.09 107 SER A C 1
ATOM 864 O O . SER A 1 107 ? -0.816 -15.950 -0.893 1.00 39.09 107 SER A O 1
ATOM 866 N N . ARG A 1 108 ? 0.543 -17.694 -1.397 1.00 32.31 108 ARG A N 1
ATOM 867 C CA . ARG A 1 108 ? 0.505 -17.698 -2.859 1.00 32.31 108 ARG A CA 1
ATOM 868 C C . ARG A 1 108 ? -0.937 -17.557 -3.347 1.00 32.31 108 ARG A C 1
ATOM 870 O O . ARG A 1 108 ? -1.773 -18.382 -2.982 1.00 32.31 108 ARG A O 1
ATOM 877 N N . ALA A 1 109 ? -1.187 -16.553 -4.183 1.00 29.48 109 ALA A N 1
ATOM 878 C CA . ALA A 1 109 ? -2.293 -16.614 -5.125 1.00 29.48 109 ALA A CA 1
ATOM 879 C C . ALA A 1 109 ? -2.127 -17.913 -5.935 1.00 29.48 109 ALA A C 1
ATOM 881 O O . ALA A 1 109 ? -1.054 -18.142 -6.504 1.00 29.48 109 ALA A O 1
ATOM 882 N N . GLN A 1 110 ? -3.121 -18.799 -5.854 1.00 30.27 110 GLN A N 1
ATOM 883 C CA . GLN A 1 110 ? -3.349 -19.821 -6.875 1.00 30.27 110 GLN A CA 1
ATOM 884 C C . GLN A 1 110 ? -4.098 -19.172 -8.030 1.00 30.27 110 GLN A C 1
ATOM 886 O O . GLN A 1 110 ? -4.960 -18.312 -7.732 1.00 30.27 110 GLN A O 1
#

InterPro domains:
  IPR004843 Calcineurin-like, phosphoesterase domain [PF00149] (4-106)
  IPR029052 Metallo-dependent phosphatase-like [G3DSA:3.60.21.10] (1-110)
  IPR029052 Metallo-dependent phosphatase-like [SSF56300] (4-101)
  IPR050126 Diadenosine polyphosphate hydrolase [PTHR42850] (3-102)

Foldseek 3Di:
DAAEALEPLADPDPCSVVSLVVCVVVVHAYAHAPLLVLLLLQVVCVVDPDDRPRDDDPRSVVVNVPDDPVSSVNSNPHHQWDDDPPDIGHHPDDDPPDDPVPDDPDPDDD